Protein AF-A0ABD4ZHK9-F1 (afdb_monomer_lite)

Structure (mmCIF, N/CA/C/O backbone):
data_AF-A0ABD4ZHK9-F1
#
_entry.id   AF-A0ABD4ZHK9-F1
#
loop_
_atom_site.group_PDB
_atom_site.id
_atom_site.type_symbol
_atom_site.label_atom_id
_atom_site.label_alt_id
_atom_site.label_comp_id
_atom_site.label_asym_id
_atom_site.label_entity_id
_atom_site.label_seq_id
_atom_site.pdbx_PDB_ins_code
_atom_site.Cartn_x
_atom_site.Cartn_y
_atom_site.Cartn_z
_atom_site.occupancy
_atom_site.B_iso_or_equiv
_atom_site.auth_seq_id
_atom_site.auth_comp_id
_atom_site.auth_asym_id
_atom_site.auth_atom_id
_atom_site.pdbx_PDB_model_num
ATOM 1 N N . TRP A 1 1 ? 21.710 -1.700 -30.863 1.00 61.12 1 TRP A N 1
ATOM 2 C CA . TRP A 1 1 ? 21.681 -2.502 -29.624 1.00 61.12 1 TRP A CA 1
ATOM 3 C C . TRP A 1 1 ? 21.668 -1.639 -28.366 1.00 61.12 1 TRP A C 1
ATOM 5 O O . TRP A 1 1 ? 20.656 -1.674 -27.682 1.00 61.12 1 TRP A O 1
ATOM 15 N N . ALA A 1 2 ? 22.660 -0.769 -28.119 1.00 71.94 2 ALA A N 1
ATOM 16 C CA . ALA A 1 2 ? 22.689 0.109 -26.933 1.00 71.94 2 ALA A CA 1
ATOM 17 C C . ALA A 1 2 ? 21.405 0.946 -26.700 1.00 71.94 2 ALA A C 1
ATOM 19 O O . ALA A 1 2 ? 20.909 1.012 -25.578 1.00 71.94 2 ALA A O 1
ATOM 20 N N . ALA A 1 3 ? 20.811 1.517 -27.756 1.00 74.12 3 ALA A N 1
ATOM 21 C CA . ALA A 1 3 ? 19.573 2.300 -27.646 1.00 74.12 3 ALA A CA 1
ATOM 22 C C . ALA A 1 3 ? 18.365 1.484 -27.131 1.00 74.12 3 ALA A C 1
ATOM 24 O O . ALA A 1 3 ? 17.573 1.993 -26.342 1.00 74.12 3 ALA A O 1
ATOM 25 N N . ARG A 1 4 ? 18.255 0.201 -27.514 1.00 75.75 4 ARG A N 1
ATOM 26 C CA . ARG A 1 4 ? 17.160 -0.690 -27.089 1.00 75.75 4 ARG A CA 1
ATOM 27 C C . ARG A 1 4 ? 17.270 -1.033 -25.603 1.00 75.75 4 ARG A C 1
ATOM 29 O O . ARG A 1 4 ? 16.269 -1.007 -24.898 1.00 75.75 4 ARG A O 1
ATOM 36 N N . THR A 1 5 ? 18.483 -1.286 -25.115 1.00 80.00 5 THR A N 1
ATOM 37 C CA . THR A 1 5 ? 18.740 -1.552 -23.692 1.00 80.00 5 THR A CA 1
ATOM 38 C C . THR A 1 5 ? 18.448 -0.323 -22.827 1.00 80.00 5 THR A C 1
ATOM 40 O O . THR A 1 5 ? 17.857 -0.457 -21.759 1.00 80.00 5 THR A O 1
ATOM 43 N N . ILE A 1 6 ? 18.810 0.881 -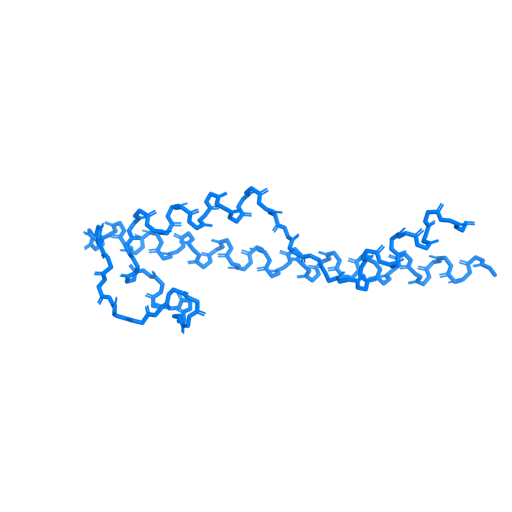23.288 1.00 83.31 6 ILE A N 1
ATOM 44 C CA . ILE A 1 6 ? 18.520 2.138 -22.575 1.00 83.31 6 ILE A CA 1
ATOM 45 C C . ILE A 1 6 ? 17.008 2.377 -22.490 1.00 83.31 6 ILE A C 1
ATOM 47 O O . ILE A 1 6 ? 16.490 2.656 -21.409 1.00 83.31 6 ILE A O 1
ATOM 51 N N . GLN A 1 7 ? 16.293 2.217 -23.606 1.00 82.62 7 GLN A N 1
ATOM 52 C CA . GLN A 1 7 ? 14.839 2.375 -23.644 1.00 82.62 7 GLN A CA 1
ATOM 53 C C . GLN A 1 7 ? 14.134 1.371 -22.722 1.00 82.62 7 GLN A C 1
ATOM 55 O O . GLN A 1 7 ? 13.248 1.756 -21.961 1.00 82.62 7 GLN A O 1
ATOM 60 N N . MET A 1 8 ? 14.554 0.104 -22.754 1.00 83.62 8 MET A N 1
ATOM 61 C CA . MET A 1 8 ? 13.969 -0.952 -21.928 1.00 83.62 8 MET A CA 1
ATOM 62 C C . MET A 1 8 ? 14.206 -0.700 -20.433 1.00 83.62 8 MET A C 1
ATOM 64 O O . MET A 1 8 ? 13.269 -0.768 -19.643 1.00 83.62 8 MET A O 1
ATOM 68 N N . LYS A 1 9 ? 15.423 -0.293 -20.039 1.00 85.94 9 LYS A N 1
ATOM 69 C CA . LYS A 1 9 ? 15.718 0.127 -18.655 1.00 85.94 9 LYS A CA 1
ATOM 70 C C . LYS A 1 9 ? 14.839 1.295 -18.206 1.00 85.94 9 LYS A C 1
ATOM 72 O O . LYS A 1 9 ? 14.325 1.280 -17.092 1.00 85.94 9 LYS A O 1
ATOM 77 N N . ALA A 1 10 ? 14.636 2.293 -19.066 1.00 87.69 10 ALA A N 1
ATOM 78 C CA . ALA A 1 10 ? 13.769 3.429 -18.756 1.00 87.69 10 ALA A CA 1
ATOM 79 C C . ALA A 1 10 ? 12.290 3.025 -18.619 1.00 87.69 10 ALA A C 1
ATOM 81 O O . ALA A 1 10 ? 11.557 3.614 -17.827 1.00 87.69 10 ALA A O 1
ATOM 82 N N . GLN A 1 11 ? 11.829 2.027 -19.378 1.00 85.50 11 GLN A N 1
ATOM 83 C CA . GLN A 1 11 ? 10.475 1.490 -19.251 1.00 85.50 11 GLN A CA 1
ATOM 84 C C . GLN A 1 11 ? 10.281 0.739 -17.931 1.00 85.50 11 GLN A C 1
ATOM 86 O O . GLN A 1 11 ? 9.341 1.053 -17.206 1.00 85.50 11 GLN A O 1
ATOM 91 N N . VAL A 1 12 ? 11.199 -0.169 -17.595 1.00 87.56 12 VAL A N 1
ATOM 92 C CA . VAL A 1 12 ? 11.196 -0.912 -16.324 1.00 87.56 12 VAL A CA 1
ATOM 93 C C . VAL A 1 12 ? 11.204 0.053 -15.138 1.00 87.56 12 VAL A C 1
ATOM 95 O O . VAL A 1 12 ? 10.350 -0.050 -14.266 1.00 87.56 12 VAL A O 1
ATOM 98 N N . LYS A 1 13 ? 12.066 1.078 -15.156 1.00 89.19 13 LYS A N 1
ATOM 99 C CA . LYS A 1 13 ? 12.111 2.091 -14.091 1.00 89.19 13 LYS A CA 1
ATOM 100 C C . LYS A 1 13 ? 10.789 2.849 -13.923 1.00 89.19 13 LYS A C 1
ATOM 102 O O . LYS A 1 13 ? 10.349 3.074 -12.803 1.00 89.19 13 LYS A O 1
ATOM 107 N N . ARG A 1 14 ? 10.134 3.237 -15.023 1.00 88.31 14 ARG A N 1
ATOM 108 C CA . ARG A 1 14 ? 8.823 3.908 -14.950 1.00 88.31 14 ARG A CA 1
ATOM 109 C C . ARG A 1 14 ? 7.758 3.000 -14.347 1.00 88.31 14 ARG A C 1
ATOM 111 O O . ARG A 1 14 ? 6.949 3.469 -13.558 1.00 88.31 14 ARG A O 1
ATOM 118 N N . GLN A 1 15 ? 7.766 1.717 -14.699 1.00 87.75 15 GLN A N 1
ATOM 119 C 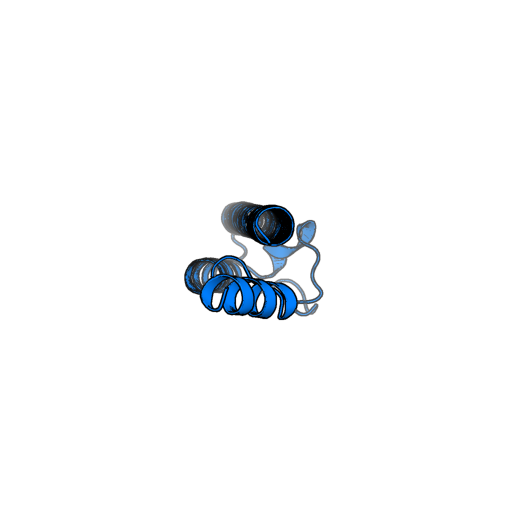CA . GLN A 1 15 ? 6.856 0.738 -14.104 1.00 87.75 15 GLN A CA 1
ATOM 120 C C . GLN A 1 15 ? 7.118 0.583 -12.599 1.00 87.75 15 GLN A C 1
ATOM 122 O O . GLN A 1 15 ? 6.166 0.548 -11.827 1.00 87.75 15 GLN A O 1
ATOM 127 N N . GLU A 1 16 ? 8.383 0.600 -12.165 1.00 89.62 16 GLU A N 1
ATOM 128 C CA . GLU A 1 16 ? 8.736 0.587 -10.738 1.00 89.62 16 GLU A CA 1
ATOM 129 C C . GLU A 1 16 ? 8.237 1.813 -9.988 1.00 89.62 16 GLU A C 1
ATOM 131 O O . GLU A 1 16 ? 7.671 1.684 -8.905 1.00 89.62 16 GLU A O 1
ATOM 136 N N . GLU A 1 17 ? 8.414 3.000 -10.563 1.00 91.31 17 GLU A N 1
ATOM 137 C CA . GLU A 1 17 ? 7.931 4.244 -9.967 1.00 91.31 17 GLU A CA 1
ATOM 138 C C . GLU A 1 17 ? 6.402 4.256 -9.852 1.00 91.31 17 GLU A C 1
ATOM 140 O O . GLU A 1 17 ? 5.871 4.676 -8.824 1.00 91.31 17 GLU A O 1
ATOM 145 N N . VAL A 1 18 ? 5.689 3.740 -10.858 1.00 92.25 18 VAL A N 1
ATOM 146 C CA . VAL A 1 18 ? 4.224 3.616 -10.824 1.00 92.25 18 VAL A CA 1
ATOM 147 C C . VAL A 1 18 ? 3.778 2.610 -9.763 1.00 92.25 18 VAL A C 1
ATOM 149 O O . VAL A 1 18 ? 2.933 2.946 -8.932 1.00 92.25 18 VAL A O 1
ATOM 152 N N . ALA A 1 19 ? 4.358 1.408 -9.743 1.00 90.81 19 ALA A N 1
ATOM 153 C CA . ALA A 1 19 ? 4.042 0.378 -8.753 1.00 90.81 19 ALA A CA 1
ATOM 154 C C . ALA A 1 19 ? 4.288 0.886 -7.326 1.00 90.81 19 ALA A C 1
ATOM 156 O O . ALA A 1 19 ? 3.441 0.730 -6.444 1.00 90.81 19 ALA A O 1
ATOM 157 N N . LYS A 1 20 ? 5.417 1.572 -7.116 1.00 92.56 20 LYS A N 1
ATOM 158 C CA . LYS A 1 20 ? 5.751 2.201 -5.841 1.00 92.56 20 LYS A CA 1
ATOM 159 C C . LYS A 1 20 ? 4.754 3.296 -5.463 1.00 92.56 20 LYS A C 1
ATOM 161 O O . LYS A 1 20 ? 4.282 3.304 -4.335 1.00 92.56 20 LYS A O 1
ATOM 166 N N . ALA A 1 21 ? 4.377 4.176 -6.389 1.00 93.62 21 ALA A N 1
ATOM 167 C CA . ALA A 1 21 ? 3.403 5.231 -6.108 1.00 93.62 21 ALA A CA 1
ATOM 168 C C . ALA A 1 21 ? 2.025 4.665 -5.719 1.00 93.62 21 ALA A C 1
ATOM 170 O O . ALA A 1 21 ? 1.367 5.189 -4.821 1.00 93.62 21 ALA A O 1
ATOM 171 N N . ILE A 1 22 ? 1.592 3.577 -6.366 1.00 92.19 22 ILE A N 1
ATOM 172 C CA . ILE A 1 22 ? 0.349 2.876 -6.015 1.00 92.19 22 ILE A CA 1
ATOM 173 C C . ILE A 1 22 ? 0.458 2.252 -4.621 1.00 92.19 22 ILE A C 1
ATOM 175 O O . ILE A 1 22 ? -0.469 2.384 -3.820 1.00 92.19 22 ILE A O 1
ATOM 179 N N . TYR A 1 23 ? 1.579 1.593 -4.330 1.00 92.25 23 TYR A N 1
ATOM 180 C CA . TYR A 1 23 ? 1.861 1.008 -3.022 1.00 92.25 23 TYR A CA 1
ATOM 181 C C . TYR A 1 23 ? 1.850 2.063 -1.910 1.00 92.25 23 TYR A C 1
ATOM 183 O O . TYR A 1 23 ? 1.097 1.919 -0.948 1.00 92.25 23 TYR A O 1
ATOM 191 N N . ASP A 1 24 ? 2.600 3.153 -2.080 1.00 93.88 24 ASP A N 1
ATOM 192 C CA . ASP A 1 24 ? 2.692 4.252 -1.115 1.00 93.88 24 ASP A CA 1
ATOM 193 C C . ASP A 1 24 ? 1.310 4.882 -0.873 1.00 93.88 24 ASP A C 1
ATOM 195 O O . ASP A 1 24 ? 0.935 5.167 0.265 1.00 93.88 24 ASP A O 1
ATOM 199 N N . ARG A 1 25 ? 0.498 5.046 -1.930 1.00 93.50 25 ARG A N 1
ATOM 200 C CA . ARG A 1 25 ? -0.883 5.532 -1.795 1.00 93.50 25 ARG A CA 1
ATOM 201 C C . ARG A 1 25 ? -1.732 4.585 -0.951 1.00 93.50 25 ARG A C 1
ATOM 203 O O . ARG A 1 25 ? -2.421 5.050 -0.051 1.00 93.50 25 ARG A O 1
ATOM 210 N N . ARG A 1 26 ? -1.685 3.277 -1.225 1.00 92.25 26 ARG A N 1
ATOM 211 C CA . ARG A 1 26 ? -2.455 2.272 -0.472 1.00 92.25 26 ARG A CA 1
ATOM 212 C C . ARG A 1 26 ? -2.022 2.202 0.988 1.00 92.25 26 ARG A C 1
ATOM 214 O O . ARG A 1 26 ? -2.887 2.133 1.854 1.00 92.25 26 ARG A O 1
ATOM 221 N N . MET A 1 27 ? -0.716 2.262 1.247 1.00 94.06 27 MET A N 1
ATOM 222 C CA . MET A 1 27 ? -0.162 2.319 2.599 1.00 94.06 27 MET A CA 1
ATOM 223 C C . MET A 1 27 ? -0.766 3.494 3.368 1.00 94.06 27 MET A C 1
ATOM 225 O O . MET A 1 27 ? -1.394 3.300 4.407 1.00 94.06 27 MET A O 1
ATOM 229 N N . ASN A 1 28 ? -0.677 4.694 2.791 1.00 94.44 28 ASN A N 1
ATOM 230 C CA . ASN A 1 28 ? -1.214 5.907 3.399 1.00 94.44 28 ASN A CA 1
ATOM 231 C C . ASN A 1 28 ? -2.730 5.820 3.635 1.00 94.44 28 ASN A C 1
ATOM 233 O O . ASN A 1 28 ? -3.200 6.236 4.693 1.00 94.44 28 ASN A O 1
ATOM 237 N N . SER A 1 29 ? -3.499 5.275 2.685 1.00 93.81 29 SER A N 1
ATOM 238 C CA . SER A 1 29 ? -4.948 5.090 2.847 1.00 93.81 29 SER A CA 1
ATOM 239 C C . SER A 1 29 ? -5.274 4.174 4.036 1.00 93.81 29 SER A C 1
ATOM 241 O O . SER A 1 29 ? -6.122 4.518 4.860 1.00 93.81 29 SER A O 1
ATOM 243 N N . ILE A 1 30 ? -4.580 3.036 4.171 1.00 94.06 30 ILE A N 1
ATOM 244 C CA . ILE A 1 30 ? -4.808 2.079 5.267 1.00 94.06 30 ILE A CA 1
ATOM 245 C C . ILE A 1 30 ? -4.382 2.677 6.613 1.00 94.06 30 ILE A C 1
ATOM 247 O O . ILE A 1 30 ? -5.116 2.553 7.592 1.00 94.06 30 ILE A O 1
ATOM 251 N N . GLU A 1 31 ? -3.239 3.362 6.678 1.00 94.75 31 GLU A N 1
ATOM 252 C CA . GLU A 1 31 ? -2.775 4.033 7.899 1.00 94.75 31 GLU A CA 1
ATOM 253 C C . GLU A 1 31 ? -3.750 5.124 8.368 1.00 94.75 31 GLU A C 1
ATOM 255 O O . GLU A 1 31 ? -4.054 5.233 9.559 1.00 94.75 31 GLU A O 1
ATOM 260 N N . GLN A 1 32 ? -4.293 5.916 7.440 1.00 95.31 32 GLN A N 1
ATOM 261 C CA . GLN A 1 32 ? -5.313 6.915 7.763 1.00 95.31 32 GLN A CA 1
ATOM 262 C C . GLN A 1 32 ? -6.604 6.261 8.259 1.00 95.31 32 GLN A C 1
ATOM 264 O O . GLN A 1 32 ? -7.157 6.688 9.275 1.00 95.31 32 GLN A O 1
ATOM 269 N N . ALA A 1 33 ? -7.058 5.202 7.590 1.00 94.75 33 ALA A N 1
ATOM 270 C CA . ALA A 1 33 ? -8.224 4.441 8.012 1.00 94.75 33 ALA A CA 1
ATOM 271 C C . ALA A 1 33 ? -8.038 3.825 9.407 1.00 94.75 33 ALA A C 1
ATOM 273 O O . ALA A 1 33 ? -8.960 3.878 10.221 1.00 94.75 33 ALA A O 1
ATOM 274 N N . LEU A 1 34 ? -6.843 3.302 9.712 1.00 94.56 34 LEU A N 1
ATOM 275 C CA . LEU A 1 34 ? -6.483 2.791 11.039 1.00 94.56 34 LEU A CA 1
ATOM 276 C C . LEU A 1 34 ? -6.598 3.871 12.098 1.00 94.56 34 LEU A C 1
ATOM 278 O O . LEU A 1 34 ? -7.260 3.665 13.112 1.00 94.56 34 LEU A O 1
ATOM 282 N N . LYS A 1 35 ? -6.012 5.038 11.834 1.00 95.19 35 LYS A N 1
ATOM 283 C CA . LYS A 1 35 ? -6.061 6.173 12.752 1.00 95.19 35 LYS A CA 1
ATOM 284 C C . LYS A 1 35 ? -7.500 6.595 13.054 1.00 95.19 35 LYS A C 1
ATOM 286 O O . LYS A 1 35 ? -7.833 6.839 14.211 1.00 95.19 35 LYS A O 1
ATOM 291 N N . ILE A 1 36 ? -8.362 6.652 12.039 1.00 95.00 36 ILE A N 1
ATOM 292 C CA . ILE A 1 36 ? -9.787 6.972 12.215 1.00 95.00 36 ILE A CA 1
ATOM 293 C C . ILE A 1 36 ? -10.482 5.857 13.012 1.00 95.00 36 ILE A C 1
ATOM 295 O O . ILE A 1 36 ? -11.180 6.137 13.986 1.00 95.00 36 ILE A O 1
ATOM 299 N N . ALA A 1 37 ? -10.257 4.589 12.663 1.00 93.88 37 ALA A N 1
ATOM 300 C CA . ALA A 1 37 ? -10.837 3.454 13.377 1.00 93.88 37 ALA A CA 1
ATOM 301 C C . ALA A 1 37 ? -10.409 3.413 14.858 1.00 93.88 37 ALA A C 1
ATOM 303 O O . ALA A 1 37 ? -11.224 3.093 15.722 1.00 93.88 37 ALA A O 1
ATOM 304 N N . GLU A 1 38 ? -9.165 3.780 15.173 1.00 92.75 38 GLU A N 1
ATOM 305 C CA . GLU A 1 38 ? -8.659 3.942 16.541 1.00 92.75 38 GLU A CA 1
ATOM 306 C C . GLU A 1 38 ? -9.342 5.081 17.286 1.00 92.75 38 GLU A C 1
ATOM 308 O O . GLU A 1 38 ? -9.851 4.866 18.387 1.00 92.75 38 GLU A O 1
ATOM 313 N N . GLN A 1 39 ? -9.421 6.264 16.676 1.00 94.75 39 GLN A N 1
ATOM 314 C CA . GLN A 1 39 ? -10.084 7.426 17.271 1.00 94.75 39 GLN A CA 1
ATOM 315 C C . GLN A 1 39 ? -11.558 7.149 17.589 1.00 94.75 39 GLN A C 1
ATOM 317 O O . GLN A 1 39 ? -12.054 7.545 18.644 1.00 94.75 39 GLN A O 1
ATOM 322 N N . HIS A 1 40 ? -12.247 6.424 16.709 1.00 92.94 40 HIS A N 1
ATOM 323 C CA . HIS A 1 40 ? -13.660 6.086 16.856 1.00 92.94 40 HIS A CA 1
ATOM 324 C C . HIS A 1 40 ? -13.911 4.740 17.563 1.00 92.94 40 HIS A C 1
ATOM 326 O O . HIS A 1 40 ? -15.059 4.315 17.668 1.00 92.94 40 HIS A O 1
ATOM 332 N N . ASN A 1 41 ? -12.868 4.070 18.075 1.00 92.38 41 ASN A N 1
ATOM 333 C CA . ASN A 1 41 ? -12.948 2.754 18.730 1.00 92.38 41 ASN A CA 1
ATOM 334 C C . ASN A 1 41 ? -13.652 1.660 17.893 1.00 92.38 41 ASN A C 1
ATOM 336 O O . ASN A 1 41 ? -14.240 0.711 18.429 1.00 92.38 41 ASN A O 1
ATOM 340 N N . ILE A 1 42 ? -13.551 1.744 16.566 1.00 92.31 42 ILE A N 1
ATOM 341 C CA . ILE A 1 42 ? -14.150 0.790 15.630 1.00 92.31 42 ILE A CA 1
ATOM 342 C C . ILE A 1 42 ? -13.314 -0.488 15.653 1.00 92.31 42 ILE A C 1
ATOM 344 O O . ILE A 1 42 ? -12.256 -0.610 15.038 1.00 92.31 42 ILE A O 1
ATOM 348 N N . SER A 1 43 ? -13.780 -1.451 16.438 1.00 88.25 43 SER A N 1
ATOM 349 C CA . SER A 1 43 ? -13.052 -2.697 16.714 1.00 88.25 43 SER A CA 1
ATOM 350 C C . SER A 1 43 ? -13.553 -3.882 15.884 1.00 88.25 43 SER A C 1
ATOM 352 O O . SER A 1 43 ? -12.923 -4.933 15.881 1.00 88.25 43 SER A O 1
ATOM 354 N N . ARG A 1 44 ? -14.679 -3.711 15.186 1.00 89.12 44 ARG A N 1
ATOM 355 C CA . ARG A 1 44 ? -15.324 -4.698 14.313 1.00 89.12 44 ARG A CA 1
ATOM 356 C C . ARG A 1 44 ? -15.819 -4.008 13.047 1.00 89.12 44 ARG A C 1
ATOM 358 O O . ARG A 1 44 ? -16.010 -2.792 13.078 1.00 89.12 44 ARG A O 1
ATOM 365 N N . SER A 1 45 ? -16.075 -4.781 11.996 1.00 88.75 45 SER A N 1
ATOM 366 C CA . SER A 1 45 ? -16.681 -4.251 10.779 1.00 88.75 45 SER A CA 1
ATOM 367 C C . SER A 1 45 ? -18.033 -3.596 11.087 1.00 88.75 45 SER A C 1
ATOM 369 O O . SER A 1 45 ? -18.873 -4.149 11.800 1.00 88.75 45 SER A O 1
ATOM 371 N N . ALA A 1 46 ? -18.213 -2.385 10.576 1.00 86.88 46 ALA A N 1
ATOM 372 C CA . ALA A 1 46 ? -19.428 -1.581 10.667 1.00 86.88 46 ALA A CA 1
ATOM 373 C C . ALA A 1 46 ? -20.120 -1.429 9.299 1.00 86.88 46 ALA A C 1
ATOM 375 O O . ALA A 1 46 ? -20.994 -0.582 9.139 1.00 86.88 46 ALA A O 1
ATOM 376 N N . THR A 1 47 ? -19.710 -2.233 8.317 1.00 87.44 47 THR A N 1
ATOM 377 C CA . THR A 1 47 ? -20.257 -2.284 6.960 1.00 87.44 47 THR A CA 1
ATOM 378 C C . THR A 1 47 ? -20.432 -3.737 6.531 1.00 87.44 47 THR A C 1
ATOM 380 O O . THR A 1 47 ? -19.655 -4.601 6.949 1.00 87.44 47 THR A O 1
ATOM 383 N N . ASP A 1 48 ? -21.437 -3.978 5.693 1.00 85.06 48 ASP A N 1
ATOM 384 C CA . ASP A 1 48 ? -21.673 -5.257 5.014 1.00 85.06 48 ASP A CA 1
ATOM 385 C C . ASP A 1 48 ? -21.012 -5.297 3.623 1.00 85.06 48 ASP A C 1
ATOM 387 O O . ASP A 1 48 ? -21.025 -6.329 2.952 1.00 85.06 48 ASP A O 1
ATOM 391 N N . VAL A 1 49 ? -20.435 -4.175 3.176 1.00 86.75 49 VAL A N 1
ATOM 392 C CA . VAL A 1 49 ? -19.721 -4.088 1.898 1.00 86.75 49 VAL A CA 1
ATOM 393 C C . VAL A 1 49 ? -18.382 -4.832 2.011 1.00 86.75 49 VAL A C 1
ATOM 395 O O . VAL A 1 49 ? -17.643 -4.610 2.978 1.00 86.75 49 VAL A O 1
ATOM 398 N N . PRO A 1 50 ? -18.034 -5.693 1.036 1.00 85.56 50 PRO A N 1
ATOM 399 C CA . PRO A 1 50 ? -16.744 -6.372 1.003 1.00 85.56 50 PRO A CA 1
ATOM 400 C C . PRO A 1 50 ? -15.567 -5.393 1.043 1.00 85.56 50 PRO A C 1
ATOM 402 O O . PRO A 1 50 ? -15.610 -4.317 0.447 1.00 85.56 50 PRO A O 1
ATOM 405 N N . ALA A 1 51 ? -14.471 -5.784 1.695 1.00 83.25 51 ALA A N 1
ATOM 406 C CA . ALA A 1 51 ? -13.290 -4.931 1.852 1.00 83.25 51 ALA A CA 1
ATOM 407 C C . ALA A 1 51 ? -12.645 -4.527 0.512 1.00 83.25 51 ALA A C 1
ATOM 409 O O . ALA A 1 51 ? -11.957 -3.512 0.434 1.00 83.25 51 ALA A O 1
ATOM 410 N N . GLU A 1 52 ? -12.853 -5.322 -0.534 1.00 84.56 52 GLU A N 1
ATOM 411 C CA . GLU A 1 52 ? -12.345 -5.099 -1.889 1.00 84.56 52 GLU A CA 1
ATOM 412 C C . GLU A 1 52 ? -13.154 -4.052 -2.661 1.00 84.56 52 GLU A C 1
ATOM 414 O O . GLU A 1 52 ? -12.623 -3.430 -3.580 1.00 84.56 52 GLU A O 1
ATOM 419 N N . GLU A 1 53 ? -14.416 -3.853 -2.285 1.00 86.31 53 GLU A N 1
ATOM 420 C CA . GLU A 1 53 ? -15.345 -2.922 -2.933 1.00 86.31 53 GLU A CA 1
ATOM 421 C C . GLU A 1 53 ? -15.471 -1.602 -2.165 1.00 86.31 53 GLU A C 1
ATOM 423 O O . GLU A 1 53 ? -16.030 -0.627 -2.670 1.00 86.31 53 GLU A O 1
ATOM 428 N N . LEU A 1 54 ? -14.931 -1.556 -0.946 1.00 88.56 54 LEU A N 1
ATOM 429 C CA . LEU A 1 54 ? -15.024 -0.401 -0.074 1.00 88.56 54 LEU A CA 1
ATOM 430 C C . LEU A 1 54 ? -14.065 0.714 -0.534 1.00 88.56 54 LEU A C 1
ATOM 432 O O . LEU A 1 54 ? -12.870 0.461 -0.720 1.00 88.56 54 LEU A O 1
ATOM 436 N N . PRO A 1 55 ? -14.544 1.960 -0.695 1.00 90.06 55 PRO A N 1
ATOM 437 C CA . PRO A 1 55 ? -13.678 3.068 -1.071 1.00 90.06 55 PRO A CA 1
ATOM 438 C C . PRO A 1 55 ? -12.684 3.404 0.051 1.00 90.06 55 PRO A C 1
ATOM 440 O O . PRO A 1 55 ? -12.997 3.270 1.235 1.00 90.06 55 PRO A O 1
ATOM 443 N N . ASP A 1 56 ? -11.505 3.922 -0.316 1.00 87.69 56 ASP A N 1
ATOM 444 C CA . ASP A 1 56 ? -10.446 4.314 0.635 1.00 87.69 56 ASP A CA 1
ATOM 445 C C . ASP A 1 56 ? -10.974 5.241 1.750 1.00 87.69 56 ASP A C 1
ATOM 447 O O . ASP A 1 56 ? -10.563 5.128 2.904 1.00 87.69 56 ASP A O 1
ATOM 451 N N . SER A 1 57 ? -11.931 6.120 1.428 1.00 89.06 57 SER A N 1
ATOM 452 C CA . SER A 1 57 ? -12.559 7.046 2.379 1.00 89.06 57 SER A CA 1
ATOM 453 C C . SER A 1 57 ? -13.385 6.364 3.467 1.00 89.06 57 SER A C 1
ATOM 455 O O . SER A 1 57 ? -13.563 6.943 4.532 1.00 89.06 57 SER A O 1
ATOM 457 N N . GLU A 1 58 ? -13.897 5.161 3.215 1.00 91.62 58 GLU A N 1
ATOM 458 C CA . GLU A 1 58 ? -14.765 4.411 4.132 1.00 91.62 58 GLU A CA 1
ATOM 459 C C . GLU A 1 58 ? -14.048 3.217 4.765 1.00 91.62 58 GLU A C 1
ATOM 461 O O . GLU A 1 58 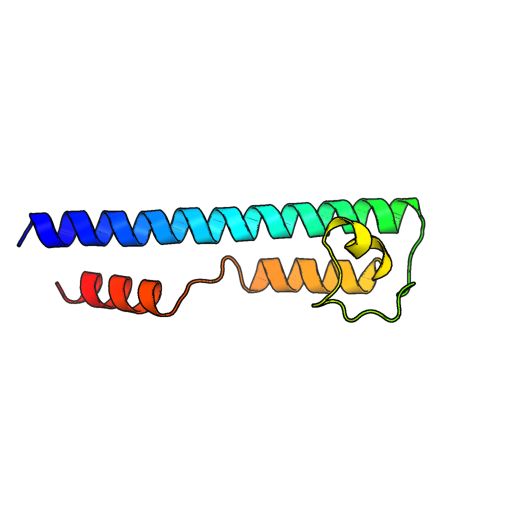? -14.612 2.522 5.606 1.00 91.62 58 GLU A O 1
ATOM 466 N N . MET A 1 59 ? -12.775 2.999 4.424 1.00 92.62 59 MET A N 1
ATOM 467 C CA . MET A 1 59 ? -12.005 1.829 4.843 1.00 92.62 59 MET A CA 1
ATOM 468 C C . MET A 1 59 ? -11.923 1.673 6.372 1.00 92.62 59 MET A C 1
ATOM 470 O O . MET A 1 59 ? -11.847 0.556 6.884 1.00 92.62 59 MET A O 1
ATOM 474 N N . PHE A 1 60 ? -12.040 2.776 7.121 1.00 93.19 60 PHE A N 1
ATOM 475 C CA . PHE A 1 60 ? -12.096 2.781 8.587 1.00 93.19 60 PHE A CA 1
ATOM 476 C C . PHE A 1 60 ? -13.259 1.946 9.159 1.00 93.19 60 PHE A C 1
ATOM 478 O O . PHE A 1 60 ? -13.165 1.449 10.284 1.00 93.19 60 PHE A O 1
ATOM 485 N N . LEU A 1 61 ? -14.335 1.743 8.387 1.00 93.50 61 LEU A N 1
ATOM 486 C CA . LEU A 1 61 ? -15.484 0.921 8.771 1.00 93.50 61 LEU A CA 1
ATOM 487 C C . LEU A 1 61 ? -15.143 -0.566 8.880 1.00 93.50 61 LEU A C 1
ATOM 489 O O . LEU A 1 61 ? -15.875 -1.289 9.546 1.00 93.50 61 LEU A O 1
ATOM 493 N N . LEU A 1 62 ? -14.044 -1.039 8.284 1.00 92.31 62 LEU A N 1
ATOM 494 C CA . LEU A 1 62 ? -13.589 -2.430 8.432 1.00 92.31 62 LEU A CA 1
ATOM 495 C C . LEU A 1 62 ? -13.143 -2.747 9.868 1.00 92.31 62 LEU A C 1
ATOM 497 O O . LEU A 1 62 ? -13.147 -3.906 10.286 1.00 92.31 62 LEU A O 1
ATOM 501 N N . GLY A 1 63 ? -12.794 -1.712 10.634 1.00 93.56 63 GLY A N 1
ATOM 502 C CA . GLY A 1 63 ? -12.305 -1.819 11.999 1.00 93.56 63 GLY A CA 1
ATOM 503 C C . GLY A 1 63 ? -10.819 -2.160 12.097 1.00 93.56 63 GLY A C 1
ATOM 504 O O . GLY A 1 63 ? -10.187 -2.651 11.160 1.00 93.56 63 GLY A O 1
ATOM 505 N N . ARG A 1 64 ? -10.252 -1.885 13.276 1.00 93.44 64 ARG A N 1
ATOM 506 C CA . ARG A 1 64 ? -8.803 -1.964 13.526 1.00 93.44 64 ARG A CA 1
ATOM 507 C C . ARG A 1 64 ? -8.155 -3.305 13.152 1.00 93.44 64 ARG A C 1
ATOM 509 O O . ARG A 1 64 ? -7.156 -3.257 12.442 1.00 93.44 64 ARG A O 1
ATOM 516 N N . PRO A 1 65 ? -8.680 -4.482 13.557 1.00 93.12 65 PRO A N 1
ATOM 517 C CA . PRO A 1 65 ? -7.975 -5.744 13.315 1.00 93.12 65 PRO A CA 1
ATOM 518 C C . PRO A 1 65 ? -7.846 -6.073 11.824 1.00 93.12 65 PRO A C 1
ATOM 520 O O . PRO A 1 65 ? -6.796 -6.517 11.369 1.00 93.12 65 PRO A O 1
ATOM 523 N N . MET A 1 66 ? -8.897 -5.801 11.045 1.00 92.56 66 MET A N 1
ATOM 524 C CA . MET A 1 66 ? -8.894 -6.029 9.598 1.00 92.56 66 MET A CA 1
ATOM 525 C C . MET A 1 66 ? -7.920 -5.097 8.885 1.00 92.56 66 MET A C 1
ATOM 527 O O . MET A 1 66 ? -7.180 -5.521 7.999 1.00 92.56 66 MET A O 1
ATOM 531 N N . LEU A 1 67 ? -7.898 -3.830 9.290 1.00 93.94 67 LEU A N 1
ATOM 532 C CA . LEU A 1 67 ? -6.987 -2.843 8.732 1.00 93.94 67 LEU A CA 1
ATOM 533 C C . LEU A 1 67 ? -5.519 -3.149 9.070 1.00 93.94 67 LEU A C 1
ATOM 535 O O . LEU A 1 67 ? -4.666 -3.007 8.199 1.00 93.94 67 LEU A O 1
ATOM 539 N N . GLN A 1 68 ? -5.226 -3.624 10.286 1.00 93.75 68 GLN A N 1
ATOM 540 C CA . GLN A 1 68 ? -3.882 -4.067 10.677 1.00 93.75 68 GLN A CA 1
ATOM 541 C C . GLN A 1 68 ? -3.433 -5.268 9.846 1.00 93.75 68 GLN A C 1
ATOM 543 O O . GLN A 1 68 ? -2.361 -5.227 9.253 1.00 93.75 68 GLN A O 1
ATOM 548 N N . ALA A 1 69 ? -4.283 -6.289 9.709 1.00 93.88 69 ALA A N 1
ATOM 549 C CA . ALA A 1 69 ? -3.973 -7.451 8.881 1.00 93.88 69 ALA A CA 1
ATOM 550 C C . ALA A 1 69 ? -3.705 -7.059 7.418 1.00 93.88 69 ALA A C 1
ATOM 552 O O . ALA A 1 69 ? -2.807 -7.600 6.772 1.00 93.88 69 ALA A O 1
ATOM 553 N N . ARG A 1 70 ? -4.458 -6.088 6.886 1.00 91.75 70 ARG A N 1
ATOM 554 C CA . ARG A 1 70 ? -4.264 -5.588 5.518 1.00 91.75 70 ARG A CA 1
ATOM 555 C C . ARG A 1 70 ? -2.979 -4.772 5.381 1.00 91.75 70 ARG A C 1
ATOM 557 O O . ARG A 1 70 ? -2.309 -4.898 4.361 1.00 91.75 70 ARG A O 1
ATOM 564 N N . LEU A 1 71 ? -2.623 -3.986 6.397 1.00 93.25 71 LEU A N 1
ATOM 565 C CA . LEU A 1 71 ? -1.358 -3.254 6.462 1.00 93.25 71 LEU A CA 1
ATOM 566 C C . LEU A 1 71 ? -0.165 -4.216 6.477 1.00 93.25 71 LEU A C 1
ATOM 568 O O . LEU A 1 71 ? 0.742 -4.080 5.661 1.00 93.25 71 LEU A O 1
ATOM 572 N N . GLU A 1 72 ? -0.198 -5.217 7.356 1.00 94.12 72 GLU A N 1
ATOM 573 C CA . GLU A 1 72 ? 0.837 -6.249 7.466 1.00 94.12 72 GLU A CA 1
ATOM 574 C C . GLU A 1 72 ? 0.974 -7.040 6.163 1.00 94.12 72 GLU A C 1
ATOM 576 O O . GLU A 1 72 ? 2.083 -7.260 5.677 1.00 94.12 72 GLU A O 1
ATOM 581 N N . ASN A 1 73 ? -0.150 -7.424 5.550 1.00 93.00 73 ASN A N 1
ATOM 582 C CA . ASN A 1 73 ? -0.140 -8.120 4.268 1.00 93.00 73 ASN A CA 1
ATOM 583 C C . ASN A 1 73 ? 0.453 -7.248 3.153 1.00 93.00 73 ASN A C 1
ATOM 585 O O . ASN A 1 73 ? 1.302 -7.719 2.399 1.00 93.00 73 ASN A O 1
ATOM 589 N N . LEU A 1 74 ? 0.062 -5.971 3.077 1.00 92.12 74 LEU A N 1
ATOM 590 C CA . LEU A 1 74 ? 0.607 -5.036 2.096 1.00 92.12 74 LEU A CA 1
ATOM 591 C C . LEU A 1 74 ? 2.121 -4.874 2.281 1.00 92.12 74 LEU A C 1
ATOM 593 O O . LEU A 1 74 ? 2.857 -4.960 1.304 1.00 92.12 74 LEU A O 1
ATOM 597 N N . GLN A 1 75 ? 2.595 -4.715 3.519 1.00 91.69 75 GLN A N 1
ATOM 598 C CA . GLN A 1 75 ? 4.023 -4.629 3.838 1.00 91.69 75 GLN A CA 1
ATOM 599 C C . GLN A 1 75 ? 4.792 -5.905 3.475 1.00 91.69 75 GLN A C 1
ATOM 601 O O . GLN A 1 75 ? 5.926 -5.820 3.008 1.00 91.69 75 GLN A O 1
ATOM 606 N N . ALA A 1 76 ? 4.182 -7.077 3.662 1.00 92.31 76 ALA A N 1
ATOM 607 C CA . ALA A 1 76 ? 4.794 -8.358 3.323 1.00 92.31 76 ALA A CA 1
ATOM 608 C C . ALA A 1 76 ? 4.895 -8.585 1.806 1.00 92.31 76 ALA A C 1
ATOM 610 O O . ALA A 1 76 ? 5.889 -9.137 1.335 1.00 92.31 76 ALA A O 1
ATOM 611 N N . VAL A 1 77 ? 3.877 -8.175 1.042 1.00 90.25 77 VAL A N 1
ATOM 612 C CA . VAL A 1 77 ? 3.825 -8.364 -0.418 1.00 90.25 77 VAL A CA 1
ATOM 613 C C . VAL A 1 77 ? 4.617 -7.281 -1.160 1.00 90.25 77 VAL A C 1
ATOM 615 O O . VAL A 1 77 ? 5.250 -7.571 -2.174 1.00 90.25 77 VAL A O 1
ATOM 618 N N . GLY A 1 78 ? 4.625 -6.047 -0.652 1.00 89.62 78 GLY A N 1
ATOM 619 C CA . GLY A 1 78 ? 5.279 -4.910 -1.297 1.00 89.62 78 GLY A CA 1
ATOM 620 C C . GLY A 1 78 ? 4.532 -4.397 -2.540 1.00 89.62 78 GLY A C 1
ATOM 621 O O . GLY A 1 78 ? 3.346 -4.685 -2.733 1.00 89.62 78 GLY A O 1
ATOM 622 N N . PRO A 1 79 ? 5.197 -3.591 -3.391 1.00 89.38 79 PRO A N 1
ATOM 623 C CA . PRO A 1 79 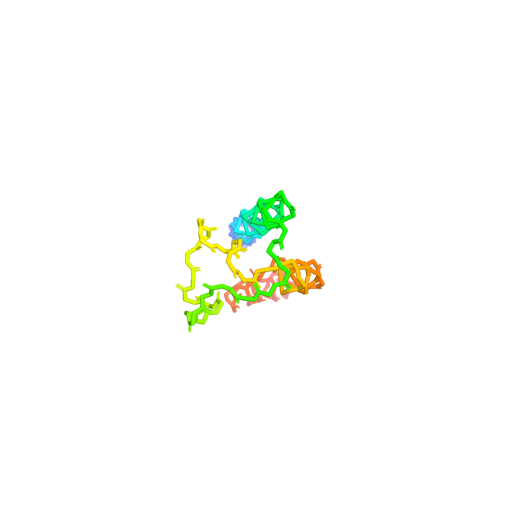? 4.621 -3.113 -4.643 1.00 89.38 79 PRO A CA 1
ATOM 624 C C . PRO A 1 79 ? 4.290 -4.274 -5.583 1.00 89.38 79 PRO A C 1
ATOM 626 O O . PRO A 1 79 ? 5.137 -5.121 -5.857 1.00 89.38 79 PRO A O 1
ATOM 629 N N . ALA A 1 80 ? 3.064 -4.289 -6.103 1.00 86.75 80 ALA A N 1
ATOM 630 C CA . ALA A 1 80 ? 2.665 -5.246 -7.124 1.00 86.75 80 ALA A CA 1
ATOM 631 C C . ALA A 1 80 ? 3.187 -4.799 -8.495 1.00 86.75 80 ALA A C 1
ATOM 633 O O . ALA A 1 80 ? 3.074 -3.624 -8.853 1.00 86.75 80 ALA A O 1
ATOM 634 N N . PHE A 1 81 ? 3.723 -5.746 -9.257 1.00 86.12 81 PHE A N 1
ATOM 635 C CA . PHE A 1 81 ? 4.190 -5.529 -10.619 1.00 86.12 81 PHE A CA 1
ATOM 636 C C . PHE A 1 81 ? 3.366 -6.372 -11.590 1.00 86.12 81 PHE A C 1
ATOM 638 O O . PHE A 1 81 ? 2.969 -7.491 -11.267 1.00 86.12 81 PHE A O 1
ATOM 645 N N . ASP A 1 82 ? 3.115 -5.828 -12.777 1.00 84.12 82 ASP A N 1
ATOM 646 C CA . ASP A 1 82 ? 2.393 -6.538 -13.830 1.00 84.12 82 ASP A CA 1
ATOM 647 C C . ASP A 1 82 ? 3.310 -7.514 -14.578 1.00 84.12 82 ASP A C 1
ATOM 649 O O . ASP A 1 82 ? 4.530 -7.347 -14.620 1.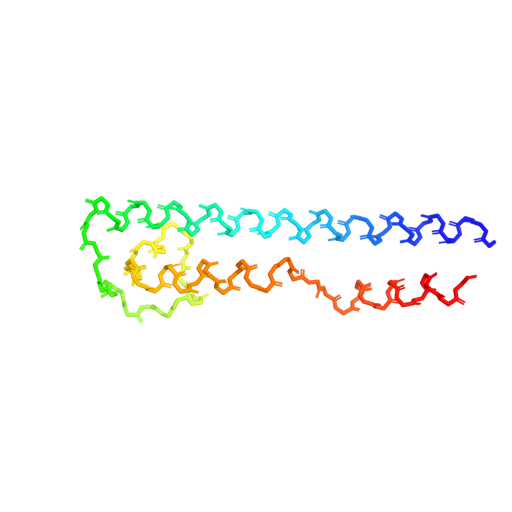00 84.12 82 ASP A O 1
ATOM 653 N N . LEU A 1 83 ? 2.711 -8.490 -15.264 1.00 83.50 83 LEU A N 1
ATOM 654 C CA . LEU A 1 83 ? 3.432 -9.484 -16.069 1.00 83.50 83 LEU A CA 1
ATOM 655 C C . LEU A 1 83 ? 4.411 -8.844 -17.075 1.00 83.50 83 LEU A C 1
ATOM 657 O O . LEU A 1 83 ? 5.499 -9.371 -17.310 1.00 83.50 83 LEU A O 1
ATOM 661 N N . ASP A 1 84 ? 4.052 -7.691 -17.640 1.00 82.31 84 ASP A N 1
ATOM 662 C CA . ASP A 1 84 ? 4.900 -6.947 -18.576 1.00 82.31 84 ASP A CA 1
ATOM 663 C C . ASP A 1 84 ? 6.203 -6.456 -17.928 1.00 82.31 84 ASP A C 1
ATOM 665 O O . ASP A 1 84 ? 7.243 -6.397 -18.587 1.00 82.31 84 ASP A O 1
ATOM 669 N N . TYR A 1 85 ? 6.174 -6.107 -16.639 1.00 85.69 85 TYR A N 1
ATOM 670 C CA . TYR A 1 85 ? 7.372 -5.722 -15.895 1.00 85.69 85 TYR A CA 1
ATOM 671 C C . TYR A 1 85 ? 8.324 -6.908 -15.742 1.00 85.69 85 TYR A C 1
ATOM 673 O O . TYR A 1 85 ? 9.512 -6.791 -16.062 1.00 85.69 85 TYR A O 1
ATOM 681 N N . ASP A 1 86 ? 7.794 -8.064 -15.339 1.00 85.25 86 ASP A N 1
ATOM 682 C CA . ASP A 1 86 ? 8.583 -9.284 -15.170 1.00 85.25 86 ASP A CA 1
ATOM 683 C C . ASP A 1 86 ? 9.207 -9.736 -16.495 1.00 85.25 86 ASP A C 1
ATOM 685 O O . ASP A 1 86 ? 10.393 -10.078 -16.547 1.00 85.25 86 ASP A O 1
ATOM 689 N N . GLN A 1 87 ? 8.454 -9.650 -17.597 1.00 83.69 87 GLN A N 1
ATOM 690 C CA . GLN A 1 87 ? 8.961 -9.943 -18.939 1.00 83.69 87 GLN A CA 1
ATOM 691 C C . GLN A 1 87 ? 10.078 -8.981 -19.365 1.00 83.69 87 GLN A C 1
ATOM 693 O O . GLN A 1 87 ? 11.129 -9.422 -19.839 1.00 83.69 87 GLN A O 1
ATOM 698 N N . ASN A 1 88 ? 9.895 -7.671 -19.173 1.00 83.88 88 ASN A N 1
ATOM 699 C CA . ASN A 1 88 ? 10.908 -6.674 -19.530 1.00 83.88 88 ASN A CA 1
ATOM 700 C C . ASN A 1 88 ? 12.187 -6.838 -18.699 1.00 83.88 88 ASN A C 1
ATOM 702 O O . ASN A 1 88 ? 13.295 -6.683 -19.223 1.00 83.88 88 ASN A O 1
ATOM 706 N N . ARG A 1 89 ? 12.049 -7.192 -17.418 1.00 85.25 89 ARG A N 1
ATOM 707 C CA . ARG A 1 89 ? 13.174 -7.458 -16.520 1.00 85.25 89 ARG A CA 1
ATOM 708 C C . ARG A 1 89 ? 13.916 -8.740 -16.898 1.00 85.25 89 ARG A C 1
ATOM 710 O O . ARG A 1 89 ? 15.145 -8.730 -16.941 1.00 85.25 89 ARG A O 1
ATOM 717 N N . ALA A 1 90 ? 13.198 -9.807 -17.246 1.00 85.75 90 ALA A N 1
ATOM 718 C CA . ALA A 1 90 ? 13.799 -11.036 -17.757 1.00 85.75 90 ALA A CA 1
ATOM 719 C C . ALA A 1 90 ? 14.558 -10.788 -19.070 1.00 85.75 90 ALA A C 1
ATOM 721 O O .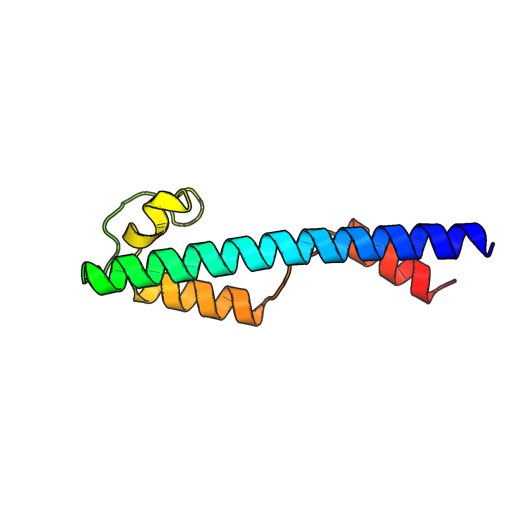 ALA A 1 90 ? 15.712 -11.193 -19.195 1.00 85.75 90 ALA A O 1
ATOM 722 N N . MET A 1 91 ? 13.963 -10.045 -20.010 1.00 84.38 91 MET A N 1
ATOM 723 C CA . MET A 1 91 ? 14.615 -9.724 -21.280 1.00 84.38 91 MET A CA 1
ATOM 724 C C . MET A 1 91 ? 15.882 -8.882 -21.076 1.00 84.38 91 MET A C 1
ATOM 726 O O . MET A 1 91 ? 16.892 -9.146 -21.723 1.00 84.38 91 MET A O 1
ATOM 730 N N . LEU A 1 92 ? 15.876 -7.920 -20.143 1.00 80.00 92 LEU A N 1
ATOM 731 C CA . LEU A 1 92 ? 17.078 -7.161 -19.772 1.00 80.00 92 LEU A CA 1
ATOM 732 C C . LEU A 1 92 ? 18.210 -8.034 -19.217 1.00 80.00 92 LEU A C 1
ATOM 734 O O . LEU A 1 92 ? 19.365 -7.692 -19.435 1.00 80.00 92 LEU A O 1
ATOM 738 N N . ASN A 1 93 ? 17.897 -9.130 -18.522 1.00 80.69 93 ASN A N 1
ATOM 739 C CA . ASN A 1 93 ? 18.909 -10.052 -17.993 1.00 80.69 93 ASN A CA 1
ATOM 740 C C . ASN A 1 93 ? 19.503 -10.971 -19.072 1.00 80.69 93 ASN A C 1
ATOM 742 O O . ASN A 1 93 ? 20.576 -11.531 -18.872 1.00 80.69 93 ASN A O 1
ATOM 746 N N . THR A 1 94 ? 18.801 -11.149 -20.193 1.00 81.12 94 THR A N 1
ATOM 747 C CA . THR A 1 94 ? 19.236 -12.001 -21.314 1.00 81.12 94 THR A CA 1
ATOM 748 C C . THR A 1 94 ? 19.951 -11.246 -22.442 1.00 81.12 94 THR A C 1
ATOM 750 O O . THR A 1 94 ? 20.413 -11.884 -23.387 1.00 81.12 94 THR A O 1
ATOM 753 N N . LEU A 1 95 ? 20.005 -9.909 -22.373 1.00 69.31 95 LEU A N 1
ATOM 754 C CA . LEU A 1 95 ? 20.625 -9.011 -23.363 1.00 69.31 95 LEU A CA 1
ATOM 755 C C . LEU A 1 95 ? 22.047 -8.611 -22.962 1.00 69.31 95 LEU A C 1
ATOM 757 O O . LEU A 1 95 ? 22.878 -8.492 -23.890 1.00 69.31 95 LEU A O 1
#

Foldseek 3Di:
DVVVLVVLVVVLVVQVVVLQVVLVVVLVLLVVLLVVLVVVVLAAAPDPDDCVPDDSVCNVNRHNVVSVVVNVVSVVVDGDGDPVSVVSVVVSVVD

Sequence (95 aa):
WAARTIQMKAQVKRQEEVAKAIYDRRMNSIEQALKIAEQHNISRSATDVPAEELPDSEMFLLGRPMLQARLENLQAVGPAFDLDYDQNRAMLNTL

Secondary structure (DSSP, 8-state):
-HHHHHHHHHHHHHHHHHHHHHHHHHHHHHHHHHHHHHHTT--S----S-TTTS-GGGGGGG-HHHHHHHHHHHHHH-S---HHHHHHHHHHHH-

Radius of gyration: 18.22 Å; chains: 1; bounding box: 44×19×48 Å

pLDDT: mean 88.57, std 6.03, range [61.12, 95.31]

Organism: Gardnerella vaginalis (NCBI:txid2702)